Protein AF-A0A936JDV2-F1 (afdb_monomer)

Solvent-accessible surface area (backbone atoms only — not comparable to full-atom values): 2939 Å² total; per-residue (Å²): 118,96,83,55,81,68,91,77,84,88,81,87,88,62,53,80,86,39,76,71,42,38,45,47,63,70,38,67,67,43,33,47,52,53,51,51,50,52,49,26,72,73,69,75,101

Secondary structure (DSSP, 8-state):
-TT-SS---------TT-HHHHHHHHSHHHHHHHHHHHHHHHHT-

Mean predicted aligned error: 3.39 Å

Sequence (45 aa):
MKNALPTSVYVELGNIQNTHDQKRILDPRNRQLLADWLFEGLTGK

pLDDT: mean 94.19, std 6.0, range [73.25, 98.44]

Radius of gyration: 12.97 Å; Cα contacts (8 Å, |Δi|>4): 20; chains: 1; bounding box: 33×18×27 Å

Structure (mmCIF, N/CA/C/O backbone):
data_AF-A0A936JDV2-F1
#
_entry.id   AF-A0A936JDV2-F1
#
loop_
_atom_site.group_PDB
_atom_site.id
_atom_site.type_symbol
_atom_site.label_atom_id
_atom_site.label_alt_id
_atom_site.label_comp_id
_atom_site.label_asym_id
_atom_site.label_entity_id
_atom_site.label_seq_id
_atom_site.pdbx_PDB_ins_code
_atom_site.Cartn_x
_atom_site.Cartn_y
_atom_site.Cartn_z
_atom_site.occupancy
_atom_site.B_iso_or_equiv
_atom_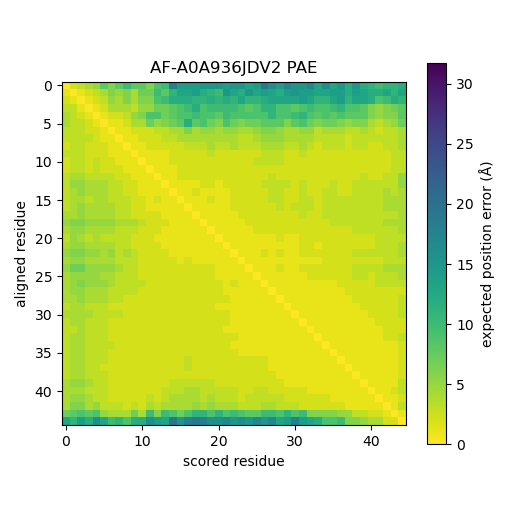site.auth_seq_id
_atom_site.auth_comp_id
_atom_site.auth_asym_id
_atom_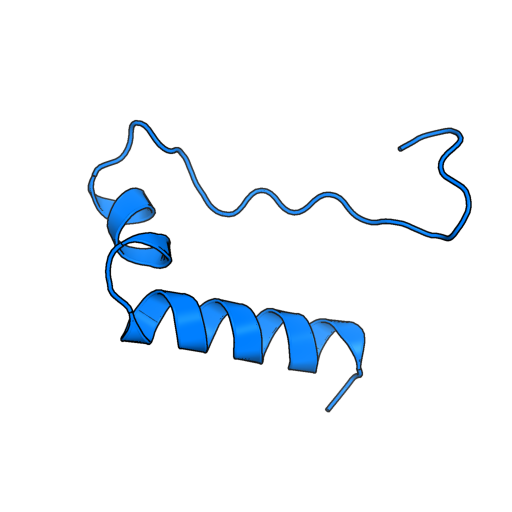site.auth_atom_id
_atom_site.pdbx_PDB_model_num
ATOM 1 N N . MET A 1 1 ? 16.185 5.426 -1.322 1.00 73.25 1 MET A N 1
ATOM 2 C CA . MET A 1 1 ? 16.585 4.254 -2.138 1.00 73.25 1 MET A CA 1
ATOM 3 C C . MET A 1 1 ? 17.801 4.499 -3.042 1.00 73.25 1 MET A C 1
ATOM 5 O O . MET A 1 1 ? 17.937 3.830 -4.051 1.00 73.25 1 MET A O 1
ATOM 9 N N . LYS A 1 2 ? 18.743 5.392 -2.697 1.00 75.75 2 LYS A N 1
ATOM 10 C CA . LYS A 1 2 ? 19.847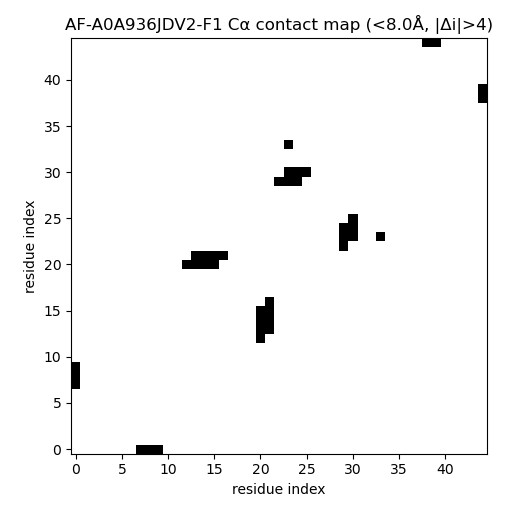 5.729 -3.621 1.00 75.75 2 LYS A CA 1
ATOM 11 C C . LYS A 1 2 ? 20.847 4.586 -3.882 1.00 75.75 2 LYS A C 1
ATOM 13 O O . LYS A 1 2 ? 21.415 4.557 -4.959 1.00 75.75 2 LYS A O 1
ATOM 18 N N . ASN A 1 3 ? 21.003 3.640 -2.949 1.00 87.81 3 ASN A N 1
ATOM 19 C CA . ASN A 1 3 ? 21.960 2.524 -3.048 1.00 87.81 3 ASN A CA 1
ATOM 20 C C . ASN A 1 3 ? 21.299 1.154 -2.812 1.00 87.81 3 ASN A C 1
ATOM 22 O O . ASN A 1 3 ? 21.957 0.211 -2.380 1.00 87.81 3 ASN A O 1
ATOM 26 N N . ALA A 1 4 ? 19.979 1.059 -2.985 1.00 88.12 4 ALA A N 1
ATOM 27 C CA . ALA A 1 4 ? 19.272 -0.186 -2.728 1.00 88.12 4 ALA A CA 1
ATOM 28 C C . ALA A 1 4 ? 19.498 -1.154 -3.897 1.00 88.12 4 ALA A C 1
ATOM 30 O O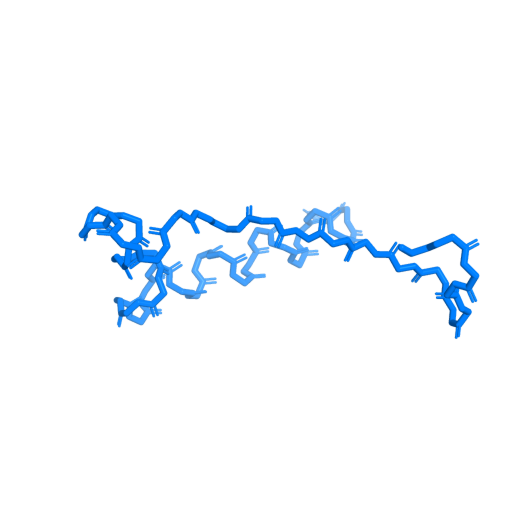 . ALA A 1 4 ? 19.145 -0.846 -5.034 1.00 88.12 4 ALA A O 1
ATOM 31 N N . LEU A 1 5 ? 20.106 -2.300 -3.595 1.00 91.00 5 LEU A N 1
ATOM 32 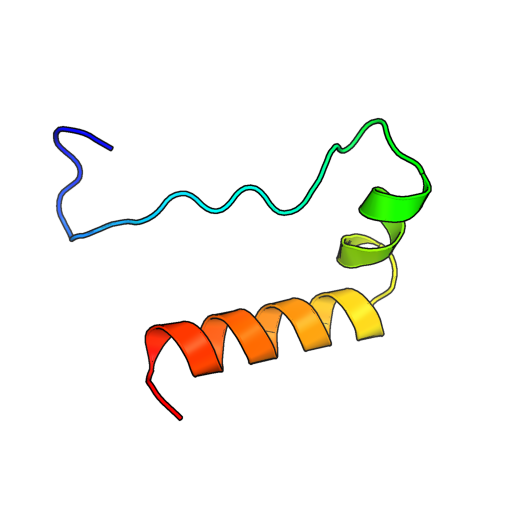C CA . LEU A 1 5 ? 20.226 -3.441 -4.493 1.00 91.00 5 LEU A CA 1
ATOM 33 C C . LEU A 1 5 ? 19.524 -4.624 -3.820 1.00 91.00 5 LEU A C 1
ATOM 35 O O . LEU A 1 5 ? 19.876 -4.940 -2.679 1.00 91.00 5 LEU A O 1
ATOM 39 N N . PRO A 1 6 ? 18.541 -5.268 -4.476 1.00 90.12 6 PRO A N 1
ATOM 40 C CA . PRO A 1 6 ? 18.052 -5.060 -5.853 1.00 90.12 6 PRO A CA 1
ATOM 41 C C . PRO A 1 6 ? 17.218 -3.773 -6.057 1.00 90.12 6 PRO A C 1
ATOM 43 O O . PRO A 1 6 ? 16.954 -3.036 -5.105 1.00 90.12 6 PRO A O 1
ATOM 46 N N . THR A 1 7 ? 16.802 -3.512 -7.308 1.00 91.19 7 THR A N 1
ATOM 47 C CA . THR A 1 7 ? 15.894 -2.409 -7.682 1.00 91.19 7 THR A CA 1
ATOM 48 C C . THR A 1 7 ? 14.691 -2.362 -6.750 1.00 91.19 7 THR A C 1
ATOM 50 O O . THR A 1 7 ? 14.027 -3.373 -6.529 1.00 91.19 7 THR A O 1
ATOM 53 N N . SER A 1 8 ? 14.400 -1.186 -6.205 1.00 92.31 8 SER A N 1
ATOM 54 C CA . SER A 1 8 ? 13.336 -1.014 -5.221 1.00 92.31 8 SER A CA 1
ATOM 55 C C . SER A 1 8 ? 12.589 0.298 -5.435 1.00 92.31 8 SER A C 1
ATOM 57 O O . SER A 1 8 ? 13.146 1.266 -5.958 1.00 92.31 8 SER A O 1
ATOM 59 N N . VAL A 1 9 ? 11.320 0.313 -5.025 1.00 92.19 9 VAL A N 1
ATOM 60 C CA . VAL A 1 9 ? 10.444 1.490 -5.046 1.00 92.19 9 VAL A CA 1
ATOM 61 C C . VAL A 1 9 ? 9.805 1.687 -3.674 1.00 92.19 9 VAL A C 1
ATOM 63 O O . VAL A 1 9 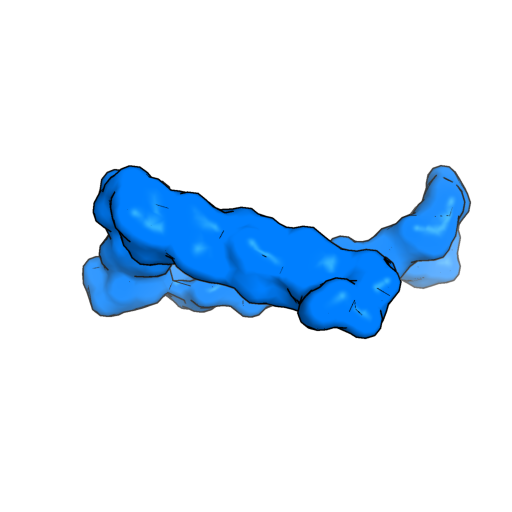? 9.454 0.721 -2.998 1.00 92.19 9 VAL A O 1
ATOM 66 N N . TYR A 1 10 ? 9.688 2.940 -3.240 1.00 93.75 10 TYR A N 1
ATOM 67 C CA . TYR A 1 10 ? 8.975 3.303 -2.020 1.00 93.75 10 TYR A CA 1
ATOM 68 C C . TYR A 1 10 ? 7.621 3.871 -2.420 1.00 93.75 10 TYR A C 1
ATOM 70 O O . TYR A 1 10 ? 7.566 4.846 -3.169 1.00 93.75 10 TYR A O 1
ATOM 78 N N . VAL A 1 11 ? 6.550 3.259 -1.921 1.00 93.94 11 VAL A N 1
ATOM 79 C CA . VAL A 1 11 ? 5.177 3.679 -2.199 1.00 93.94 11 VAL A CA 1
ATOM 80 C C . VAL A 1 11 ? 4.571 4.223 -0.913 1.00 93.94 11 VAL A C 1
ATOM 82 O O . VAL A 1 11 ? 4.490 3.520 0.092 1.00 93.94 11 VAL A O 1
ATOM 85 N N . GLU A 1 12 ? 4.151 5.483 -0.948 1.00 95.69 12 GLU A N 1
ATOM 86 C CA . GLU A 1 12 ? 3.380 6.106 0.125 1.00 95.69 12 GLU A CA 1
ATOM 87 C C . GLU A 1 12 ? 1.891 5.826 -0.132 1.00 95.69 12 GLU A C 1
ATOM 89 O O . GLU A 1 12 ? 1.368 6.148 -1.195 1.00 95.69 12 GLU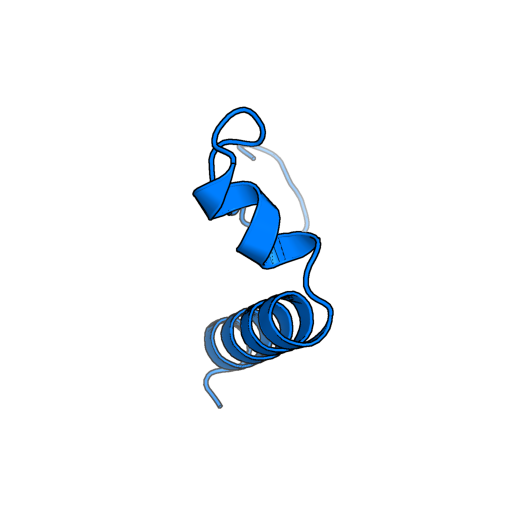 A O 1
ATOM 94 N N . LEU A 1 13 ? 1.232 5.126 0.797 1.00 94.12 13 LEU A N 1
ATOM 95 C CA . LEU A 1 13 ? -0.147 4.638 0.615 1.00 94.12 13 LEU A CA 1
ATOM 96 C C . LEU A 1 13 ? -1.213 5.619 1.131 1.00 94.12 13 LEU A C 1
ATOM 98 O O . LEU A 1 13 ? -2.397 5.471 0.803 1.00 94.12 13 LEU A O 1
ATOM 102 N N . GLY A 1 14 ? -0.806 6.596 1.941 1.00 94.69 14 GLY A N 1
ATOM 103 C CA . GLY A 1 14 ? -1.659 7.595 2.566 1.00 94.69 14 GLY A CA 1
ATOM 104 C C . GLY A 1 14 ? -1.160 7.997 3.954 1.00 94.69 14 GLY A C 1
ATOM 105 O O . GLY A 1 14 ? -0.309 7.343 4.567 1.00 94.69 14 GLY A O 1
ATOM 106 N N . ASN A 1 15 ? -1.758 9.056 4.495 1.00 97.44 15 ASN A N 1
ATOM 107 C CA . ASN A 1 15 ? -1.389 9.579 5.801 1.00 97.44 15 ASN A CA 1
ATOM 108 C C . ASN A 1 15 ? -2.044 8.755 6.921 1.00 97.44 15 ASN A C 1
ATOM 110 O O . ASN A 1 15 ? -3.263 8.775 7.079 1.00 97.44 15 ASN A O 1
ATOM 114 N N . ILE A 1 16 ? -1.249 8.099 7.773 1.00 96.06 16 ILE A N 1
ATOM 115 C CA . ILE A 1 16 ? -1.776 7.272 8.874 1.00 96.06 16 ILE A CA 1
ATOM 116 C C . ILE A 1 16 ? -2.583 8.070 9.910 1.00 96.06 16 ILE A C 1
ATOM 118 O O . ILE A 1 16 ? -3.397 7.495 10.624 1.00 96.06 16 ILE A O 1
ATOM 122 N N . GLN A 1 17 ? -2.400 9.389 10.001 1.00 97.69 17 GLN A N 1
ATOM 123 C CA . GLN A 1 17 ? -3.196 10.254 10.879 1.00 97.69 17 GLN A CA 1
ATOM 124 C C . GLN A 1 17 ? -4.563 10.615 10.274 1.00 97.69 17 GLN A C 1
ATOM 126 O O . GLN A 1 17 ? -5.452 11.064 10.996 1.00 97.69 17 GLN A O 1
ATOM 131 N N . ASN A 1 18 ? -4.759 10.410 8.968 1.00 98.06 18 ASN A N 1
ATOM 132 C CA . ASN A 1 18 ? -6.027 10.650 8.294 1.00 98.06 18 ASN A CA 1
ATOM 133 C C . ASN A 1 18 ? -6.934 9.415 8.416 1.00 98.06 18 ASN A C 1
ATOM 135 O O . ASN A 1 18 ? -6.638 8.342 7.891 1.00 98.06 18 ASN A O 1
ATOM 139 N N . THR A 1 19 ? -8.084 9.574 9.070 1.00 97.50 19 THR A N 1
ATOM 140 C CA . THR A 1 19 ? -9.041 8.480 9.304 1.00 97.50 19 THR A CA 1
ATOM 141 C C . THR A 1 19 ? -9.645 7.905 8.023 1.00 97.50 19 THR A C 1
ATOM 143 O O . THR A 1 19 ? -10.081 6.755 8.018 1.00 97.50 19 THR A O 1
ATOM 146 N N . HIS A 1 20 ? -9.670 8.663 6.924 1.00 96.62 20 HIS A N 1
ATOM 147 C CA . HIS A 1 20 ? -10.080 8.157 5.619 1.00 96.62 20 HIS A CA 1
ATOM 148 C C . HIS A 1 20 ? -9.001 7.258 5.002 1.00 96.62 20 HIS A C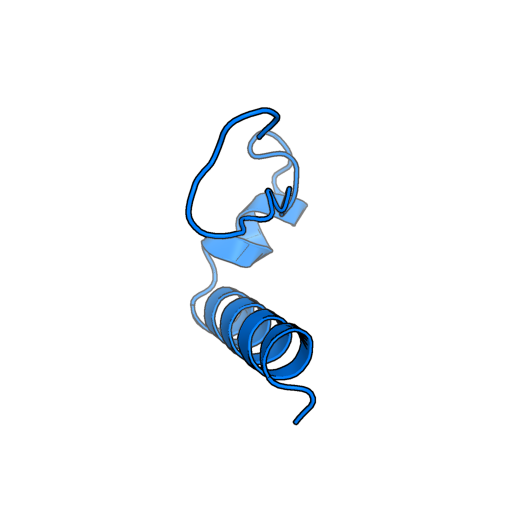 1
ATOM 150 O O . HIS A 1 20 ? -9.317 6.162 4.542 1.00 96.62 20 HIS A O 1
ATOM 156 N N . ASP A 1 21 ? -7.732 7.665 5.059 1.00 97.88 21 ASP A N 1
ATOM 157 C CA . ASP A 1 21 ? -6.621 6.875 4.514 1.00 97.88 21 ASP A CA 1
ATOM 158 C C . ASP A 1 21 ? -6.382 5.591 5.313 1.00 97.88 21 ASP A C 1
ATOM 160 O O . ASP A 1 21 ? -6.104 4.545 4.728 1.00 97.88 21 ASP A O 1
ATOM 164 N N . GLN A 1 22 ? -6.605 5.616 6.631 1.00 97.75 22 GLN A N 1
ATOM 165 C CA . GLN A 1 22 ? -6.566 4.409 7.465 1.00 97.75 22 GLN A CA 1
ATOM 166 C C . GLN A 1 22 ? -7.484 3.296 6.931 1.00 97.75 22 GLN A C 1
ATOM 168 O O . GLN A 1 22 ? -7.121 2.118 6.992 1.00 97.75 22 GLN A O 1
ATOM 173 N N . LYS A 1 23 ? -8.644 3.639 6.346 1.00 97.44 23 LYS A N 1
ATOM 174 C CA . LYS A 1 23 ? -9.586 2.651 5.782 1.00 97.44 23 LYS A CA 1
ATOM 175 C C . LYS A 1 23 ? -8.993 1.855 4.626 1.00 97.44 23 LYS A C 1
ATOM 177 O O . LYS A 1 23 ? -9.486 0.763 4.356 1.00 97.44 23 LYS A O 1
ATOM 182 N N . ARG A 1 24 ? -7.959 2.367 3.954 1.00 96.44 24 ARG A N 1
ATOM 183 C CA . ARG A 1 24 ? -7.273 1.652 2.871 1.00 96.44 24 ARG A CA 1
ATOM 184 C C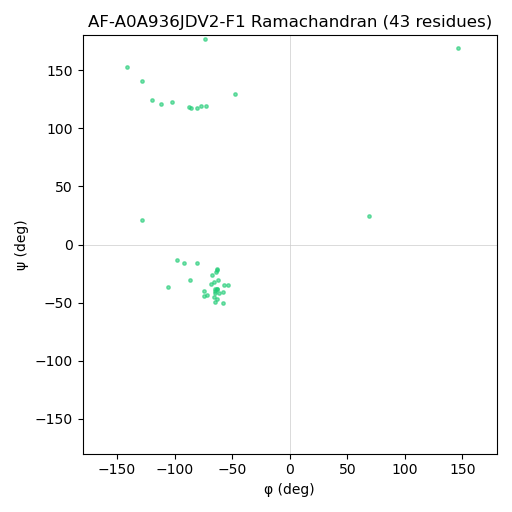 . ARG A 1 24 ? -6.556 0.400 3.384 1.00 96.44 24 ARG A C 1
ATOM 186 O O . ARG A 1 24 ? -6.481 -0.585 2.664 1.00 96.44 24 ARG A O 1
ATOM 193 N N . ILE A 1 25 ? -6.065 0.426 4.628 1.00 96.00 25 ILE A N 1
ATOM 194 C CA . ILE A 1 25 ? -5.293 -0.673 5.234 1.00 96.00 25 ILE A CA 1
ATOM 195 C C . ILE A 1 25 ? -6.121 -1.452 6.266 1.00 96.00 25 ILE A C 1
ATOM 197 O O . ILE A 1 25 ? -5.973 -2.670 6.365 1.00 96.00 25 ILE A O 1
ATOM 201 N N . LEU A 1 26 ? -6.986 -0.784 7.038 1.00 96.75 26 LEU A N 1
ATOM 202 C CA . LEU A 1 26 ? -7.762 -1.425 8.107 1.00 96.75 26 LEU A CA 1
ATOM 203 C C . LEU A 1 26 ? -8.919 -2.282 7.577 1.00 96.75 26 LEU A C 1
ATOM 205 O O . LEU A 1 26 ? -9.142 -3.371 8.105 1.00 96.75 26 LEU A O 1
ATOM 209 N N . ASP A 1 27 ? -9.627 -1.831 6.534 1.00 97.50 27 ASP A N 1
ATOM 210 C CA . ASP A 1 27 ? -10.668 -2.638 5.887 1.00 97.50 27 ASP A CA 1
ATOM 211 C C . ASP A 1 27 ? -9.994 -3.759 5.067 1.00 97.50 27 ASP A C 1
ATOM 213 O O . ASP A 1 27 ? -9.231 -3.458 4.141 1.00 97.50 27 ASP A O 1
ATOM 217 N N . PRO A 1 28 ? -10.250 -5.048 5.372 1.00 98.06 28 PRO A N 1
ATOM 218 C CA . PRO A 1 28 ? -9.604 -6.162 4.682 1.00 98.06 28 PRO A CA 1
ATOM 219 C C . PRO A 1 28 ? -9.803 -6.157 3.164 1.00 98.06 28 PRO A C 1
ATOM 221 O O . PRO A 1 28 ? -8.886 -6.529 2.435 1.00 98.06 28 PRO A O 1
ATOM 224 N N . ARG A 1 29 ? -10.969 -5.716 2.681 1.00 98.44 29 ARG A N 1
ATOM 225 C CA . ARG A 1 29 ? -11.278 -5.665 1.248 1.00 98.44 29 ARG A CA 1
ATOM 226 C C . ARG A 1 29 ? -10.498 -4.551 0.562 1.00 98.44 29 ARG A C 1
ATOM 228 O O . ARG A 1 29 ? -9.934 -4.787 -0.497 1.00 98.44 29 ARG A O 1
ATOM 235 N N . ASN A 1 30 ? -10.412 -3.369 1.170 1.00 98.19 30 ASN A N 1
ATOM 236 C CA . ASN A 1 30 ? -9.606 -2.282 0.606 1.00 98.19 30 ASN A CA 1
ATOM 237 C C . ASN A 1 30 ? -8.117 -2.642 0.590 1.00 98.19 30 ASN A C 1
ATOM 239 O O . ASN A 1 30 ? -7.426 -2.359 -0.385 1.00 98.19 30 ASN A O 1
ATOM 243 N N . ARG A 1 31 ? -7.636 -3.319 1.640 1.00 97.81 31 ARG A N 1
ATOM 244 C CA . ARG A 1 31 ? -6.251 -3.793 1.703 1.00 97.81 31 ARG A CA 1
ATOM 245 C C . ARG A 1 31 ? -5.950 -4.816 0.608 1.00 97.81 31 ARG A C 1
ATOM 247 O O . ARG A 1 31 ? -4.863 -4.771 0.041 1.00 97.81 31 ARG A O 1
ATOM 254 N N . GLN A 1 32 ? -6.896 -5.705 0.302 1.00 98.44 32 GLN A N 1
ATOM 255 C CA . GLN A 1 32 ? -6.748 -6.642 -0.810 1.00 98.44 32 GLN A CA 1
ATOM 256 C C . GLN A 1 32 ? -6.728 -5.914 -2.158 1.00 98.44 32 GLN A C 1
ATOM 258 O O . GLN A 1 32 ? -5.819 -6.153 -2.939 1.00 98.44 32 GLN A O 1
ATOM 263 N N . LEU A 1 33 ? -7.636 -4.957 -2.386 1.00 98.06 33 LEU A N 1
ATOM 264 C CA . LEU A 1 33 ? -7.639 -4.154 -3.617 1.00 98.06 33 LEU A CA 1
ATOM 265 C C . LEU A 1 33 ? -6.311 -3.411 -3.826 1.00 98.06 33 LEU A C 1
ATOM 267 O O . LEU A 1 33 ? -5.788 -3.389 -4.933 1.00 98.06 33 LEU A O 1
ATOM 271 N N . LEU A 1 34 ? -5.723 -2.853 -2.760 1.00 97.50 34 LEU A N 1
ATOM 272 C CA . LEU A 1 34 ? -4.385 -2.259 -2.834 1.00 97.50 34 LEU A CA 1
ATOM 273 C C . LEU A 1 34 ? -3.311 -3.280 -3.228 1.00 97.50 34 LEU A C 1
ATOM 275 O O . LEU A 1 34 ? -2.416 -2.948 -4.002 1.00 97.50 34 LEU A O 1
ATOM 279 N N . ALA A 1 35 ? -3.367 -4.496 -2.681 1.00 97.38 35 ALA A N 1
ATOM 280 C CA . ALA A 1 35 ? -2.419 -5.553 -3.021 1.00 97.38 35 ALA A CA 1
ATOM 281 C C . ALA A 1 35 ? -2.554 -5.977 -4.490 1.00 97.38 35 ALA A C 1
ATOM 283 O O . ALA A 1 35 ? -1.538 -6.125 -5.168 1.00 97.38 35 ALA A O 1
ATOM 284 N N . ASP A 1 36 ? -3.786 -6.101 -4.982 1.00 98.12 36 ASP A N 1
ATOM 285 C CA . ASP A 1 36 ? -4.078 -6.450 -6.372 1.00 98.12 36 ASP A CA 1
ATOM 286 C C . ASP A 1 36 ? -3.550 -5.360 -7.320 1.00 98.12 36 ASP A C 1
ATOM 288 O O . ASP A 1 36 ? -2.794 -5.662 -8.239 1.00 98.12 36 ASP A O 1
ATOM 292 N N . TRP A 1 37 ? -3.806 -4.078 -7.029 1.00 97.25 37 TRP A N 1
ATOM 293 C CA . TRP A 1 37 ? -3.285 -2.964 -7.834 1.00 97.25 37 TRP A CA 1
ATOM 294 C C . TRP A 1 37 ? -1.759 -2.869 -7.827 1.00 97.25 37 TRP A C 1
ATOM 296 O O . TRP A 1 37 ? -1.152 -2.558 -8.851 1.00 97.25 37 TRP A O 1
ATOM 306 N N . LEU A 1 38 ? -1.114 -3.130 -6.686 1.00 96.88 38 LEU A N 1
ATOM 307 C CA . LEU A 1 38 ? 0.348 -3.184 -6.621 1.00 96.88 38 LEU A CA 1
ATOM 308 C C . LEU A 1 38 ? 0.891 -4.351 -7.450 1.00 96.88 38 LEU A C 1
ATOM 310 O O . LEU A 1 38 ? 1.903 -4.200 -8.130 1.00 96.88 38 LEU A O 1
ATOM 314 N N . PHE A 1 39 ? 0.227 -5.505 -7.415 1.00 97.50 39 PHE A N 1
ATOM 315 C CA . PHE A 1 39 ? 0.611 -6.666 -8.206 1.00 97.50 39 PHE A CA 1
ATOM 316 C C . PHE A 1 39 ? 0.466 -6.407 -9.712 1.00 97.50 39 PHE A C 1
ATOM 318 O O . PHE A 1 39 ? 1.416 -6.642 -10.462 1.00 97.50 39 PHE A O 1
ATOM 325 N N . GLU A 1 40 ? -0.679 -5.886 -10.151 1.00 97.81 40 GLU A N 1
ATOM 326 C CA . GLU A 1 40 ? -0.941 -5.497 -11.543 1.00 97.81 40 GLU A CA 1
ATOM 327 C C . GLU A 1 40 ? 0.080 -4.455 -12.012 1.00 97.81 40 GLU A C 1
ATOM 329 O O . GLU A 1 40 ? 0.783 -4.667 -13.000 1.00 97.81 40 GLU A O 1
ATOM 334 N N . GLY A 1 41 ? 0.280 -3.389 -11.230 1.00 94.81 41 GLY A N 1
ATOM 335 C CA . GLY A 1 41 ? 1.225 -2.319 -11.555 1.00 94.81 41 GLY A CA 1
ATOM 336 C C . GLY A 1 41 ? 2.691 -2.766 -11.636 1.00 94.81 41 GLY A C 1
ATOM 337 O O . GLY A 1 41 ? 3.454 -2.201 -12.417 1.00 94.81 41 GLY A O 1
ATOM 338 N N . LEU A 1 42 ? 3.101 -3.781 -10.864 1.00 94.00 42 LEU A N 1
ATOM 339 C CA . LEU A 1 42 ? 4.468 -4.319 -10.898 1.00 94.00 42 LEU A CA 1
ATOM 340 C C . LEU A 1 42 ? 4.672 -5.393 -11.973 1.00 94.00 42 LEU A C 1
ATOM 342 O O . LEU A 1 42 ? 5.784 -5.539 -12.479 1.00 94.00 42 LEU A O 1
ATOM 346 N N . THR A 1 43 ? 3.634 -6.166 -12.299 1.00 96.12 43 THR A N 1
ATOM 347 C CA . THR A 1 43 ? 3.731 -7.279 -13.260 1.00 96.12 43 THR A CA 1
ATOM 348 C C . THR A 1 43 ? 3.258 -6.919 -14.667 1.00 96.12 43 THR A C 1
ATOM 350 O O . THR A 1 43 ? 3.551 -7.664 -15.601 1.00 96.12 43 THR A O 1
ATOM 353 N N . GLY A 1 44 ? 2.569 -5.785 -14.832 1.00 91.31 44 GLY A N 1
ATOM 354 C CA . GLY A 1 44 ? 1.982 -5.344 -16.098 1.00 91.31 44 GLY A CA 1
ATOM 355 C C . GLY A 1 44 ? 0.802 -6.204 -16.557 1.00 91.31 44 GLY A C 1
ATOM 356 O O . GLY A 1 44 ? 0.570 -6.306 -17.762 1.00 91.31 44 GLY A O 1
ATOM 357 N N . LYS A 1 45 ? 0.126 -6.873 -15.618 1.00 73.88 45 LYS A N 1
ATOM 358 C CA . LYS A 1 45 ? -1.080 -7.669 -15.870 1.00 73.88 45 LYS A CA 1
ATOM 359 C C . LYS A 1 45 ? -2.342 -6.830 -15.788 1.00 73.88 45 LYS A C 1
ATOM 361 O O . LYS A 1 45 ? -2.326 -5.848 -15.018 1.00 73.88 45 LYS A O 1
#

Foldseek 3Di:
DVPDPPDDDDDDQDDCVDPVSVCCCPVPVSVVVVVVVVVCVVVVD